Protein AF-A0A661TE90-F1 (afdb_monomer_lite)

Secondary structure (DSSP, 8-state):
-----S------S-S-----EEEEE--TTTT-SS-HHHHHHHHHHTT-SEEEE--BT--HHHHHHHHH---SSSEEEE--B-

Foldseek 3Di:
DDDDDDDDPCPPDDPDPDAAEEEEAEAPVAPHDHQLVVVLVVCVVVRHQEYEYAHEPDQVSVVVDVVVDRDPDYHYDYHYDD

Structure (mmCIF, N/CA/C/O backbone):
data_AF-A0A661TE90-F1
#
_entry.id   AF-A0A661TE90-F1
#
loop_
_atom_site.group_PDB
_atom_site.id
_atom_site.type_symbol
_atom_site.label_atom_id
_atom_site.label_alt_id
_atom_site.label_comp_id
_atom_site.label_asym_id
_atom_site.label_entity_id
_atom_site.label_seq_id
_atom_site.pdbx_PDB_ins_code
_atom_site.Cartn_x
_atom_site.Cartn_y
_atom_site.Cartn_z
_atom_site.occupancy
_atom_site.B_iso_or_equiv
_atom_site.auth_seq_id
_atom_site.auth_comp_id
_atom_site.auth_asym_id
_atom_site.auth_atom_id
_atom_site.pdbx_PDB_model_num
ATOM 1 N N . MET A 1 1 ? -31.408 -13.614 46.308 1.00 48.81 1 MET A N 1
ATOM 2 C CA . MET A 1 1 ? -29.985 -13.867 45.996 1.00 48.81 1 MET A CA 1
ATOM 3 C C . MET A 1 1 ? -29.837 -13.851 44.487 1.00 48.81 1 MET A C 1
ATOM 5 O O . MET A 1 1 ? -30.424 -14.693 43.825 1.00 48.81 1 MET A O 1
ATOM 9 N N . GLN A 1 2 ? -29.175 -12.829 43.949 1.00 40.28 2 GLN A N 1
ATOM 10 C CA . GLN A 1 2 ? -28.852 -12.740 42.525 1.00 40.28 2 GLN A CA 1
ATOM 11 C C . GLN A 1 2 ? -27.713 -13.723 42.246 1.00 40.28 2 GLN A C 1
ATOM 13 O O . GLN A 1 2 ? -26.715 -13.688 42.961 1.00 40.28 2 GLN A O 1
ATOM 18 N N . ASN A 1 3 ? -27.856 -14.589 41.245 1.00 43.00 3 ASN A N 1
ATOM 19 C CA . ASN A 1 3 ? -26.738 -15.372 40.733 1.00 43.00 3 ASN A CA 1
ATOM 20 C C . ASN A 1 3 ? -26.384 -14.824 39.350 1.00 43.00 3 ASN A C 1
ATOM 22 O O . ASN A 1 3 ? -27.019 -15.158 38.352 1.00 43.00 3 ASN A O 1
ATOM 26 N N . GLN A 1 4 ? -25.426 -13.900 39.338 1.00 48.75 4 GLN A N 1
ATOM 27 C CA . GLN A 1 4 ? -24.724 -13.482 38.133 1.00 48.75 4 GLN A CA 1
ATOM 28 C C . GLN A 1 4 ? -23.679 -14.544 37.788 1.00 48.75 4 GLN A C 1
ATOM 30 O O . GLN A 1 4 ? -23.011 -15.068 38.677 1.00 48.75 4 G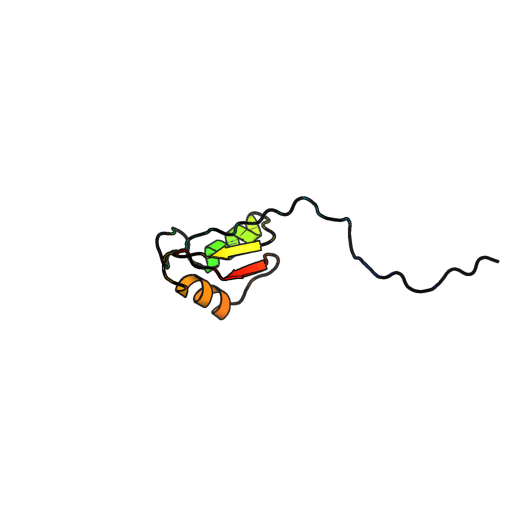LN A O 1
ATOM 35 N N . GLY A 1 5 ? -23.501 -14.805 36.496 1.00 41.81 5 GLY A N 1
ATOM 36 C CA . GLY A 1 5 ? -22.303 -15.463 35.991 1.00 41.81 5 GLY A CA 1
ATOM 37 C C . GLY A 1 5 ? -22.594 -16.564 34.987 1.00 41.81 5 GLY A C 1
ATOM 38 O O . GLY A 1 5 ? -22.870 -17.700 35.368 1.00 41.81 5 GLY A O 1
ATOM 39 N N . ARG A 1 6 ? -22.429 -16.237 33.701 1.00 48.16 6 ARG A N 1
ATOM 40 C CA . ARG A 1 6 ? -21.473 -16.930 32.824 1.00 48.16 6 ARG A CA 1
ATOM 41 C C . ARG A 1 6 ? -21.460 -16.308 31.430 1.00 48.16 6 ARG A C 1
ATOM 43 O O . ARG A 1 6 ? -22.419 -16.443 30.678 1.00 48.16 6 ARG A O 1
ATOM 50 N N . GLY A 1 7 ? -20.300 -15.752 31.090 1.00 40.50 7 GLY A N 1
ATOM 51 C CA . GLY A 1 7 ? -19.795 -15.741 29.724 1.00 40.50 7 GLY A CA 1
ATOM 52 C C . GLY A 1 7 ? -20.014 -14.445 28.970 1.00 40.50 7 GLY A C 1
ATOM 53 O O . GLY A 1 7 ? -20.663 -14.453 27.926 1.00 40.50 7 GLY A O 1
ATOM 54 N N . ASP A 1 8 ? -19.414 -13.369 29.470 1.00 41.22 8 ASP A N 1
ATOM 55 C CA . ASP A 1 8 ? -19.023 -12.226 28.656 1.00 41.22 8 ASP A CA 1
ATOM 56 C C . ASP A 1 8 ? -18.252 -12.752 27.436 1.00 41.22 8 ASP A C 1
ATOM 58 O O . ASP A 1 8 ? -17.098 -13.170 27.524 1.00 41.22 8 ASP A O 1
ATOM 62 N N . ARG A 1 9 ? -18.913 -12.802 26.276 1.00 53.56 9 ARG A N 1
ATOM 63 C CA . ARG A 1 9 ? -18.189 -12.845 25.009 1.00 53.56 9 ARG A CA 1
ATOM 64 C C . ARG A 1 9 ? -17.529 -11.480 24.899 1.00 53.56 9 ARG A C 1
ATOM 66 O O . ARG A 1 9 ? -18.230 -10.501 24.655 1.00 53.56 9 ARG A O 1
ATOM 73 N N . GLU A 1 10 ? -16.218 -11.417 25.116 1.00 49.41 10 GLU A N 1
ATOM 74 C CA . GLU A 1 10 ? -15.403 -10.229 24.859 1.00 49.41 10 GLU A CA 1
ATOM 75 C C . GLU A 1 10 ? -15.451 -9.882 23.361 1.00 49.41 10 GLU A C 1
ATOM 77 O O . GLU A 1 10 ? -14.547 -10.169 22.583 1.00 49.41 10 GLU A O 1
ATOM 82 N N . GLY A 1 11 ? -16.547 -9.257 22.933 1.00 46.97 11 GLY A N 1
ATOM 83 C CA . GLY A 1 11 ? -16.546 -8.348 21.801 1.00 46.97 11 GLY A CA 1
ATOM 84 C C . GLY A 1 11 ? -15.816 -7.091 22.255 1.00 46.97 11 GLY A C 1
ATOM 85 O O . GLY A 1 11 ? -16.429 -6.175 22.799 1.00 46.97 11 GLY A O 1
ATOM 86 N N . SER A 1 12 ? -14.491 -7.090 22.131 1.00 49.41 12 SER A N 1
ATOM 87 C CA . SER A 1 12 ? -13.631 -6.018 22.621 1.00 49.41 12 SER A CA 1
ATOM 88 C C . SER A 1 12 ? -13.761 -4.753 21.762 1.00 49.41 12 SER A C 1
ATOM 90 O O . SER A 1 12 ? -13.053 -4.544 20.781 1.00 49.41 12 SER A O 1
ATOM 92 N N . GLY A 1 13 ? -14.658 -3.861 22.185 1.00 50.62 13 GLY A N 1
ATOM 93 C CA . GLY A 1 13 ? -14.579 -2.426 21.904 1.00 50.62 13 GLY A CA 1
ATOM 94 C C . GLY A 1 13 ? -15.760 -1.822 21.130 1.00 50.62 13 GLY A C 1
ATOM 95 O O . GLY A 1 13 ? -16.490 -2.535 20.442 1.00 50.62 13 GLY A O 1
ATOM 96 N N . PRO A 1 14 ? -15.970 -0.492 21.236 1.00 54.31 14 PRO A N 1
ATOM 97 C CA . PRO A 1 14 ? -17.071 0.201 20.573 1.00 54.31 14 PRO A CA 1
ATOM 98 C C . PRO A 1 14 ? -16.963 0.045 19.055 1.00 54.31 14 PRO A C 1
ATOM 100 O O . PRO A 1 14 ? -15.885 0.218 18.483 1.00 54.31 14 PRO A O 1
ATOM 103 N N . LEU A 1 15 ? -18.086 -0.256 18.407 1.00 55.28 15 LEU A N 1
ATOM 104 C CA . LEU A 1 15 ? -18.200 -0.361 16.956 1.00 55.28 15 LEU A CA 1
ATOM 105 C C . LEU A 1 15 ? -17.741 0.946 16.277 1.00 55.28 15 LEU A C 1
ATOM 107 O O . LEU A 1 15 ? -18.371 1.991 16.399 1.00 55.28 15 LEU A O 1
ATOM 111 N N . ASP A 1 16 ? -16.602 0.823 15.599 1.00 57.44 16 ASP A N 1
ATOM 112 C CA . ASP A 1 16 ? -16.076 1.590 14.467 1.00 57.44 16 ASP A CA 1
ATOM 113 C C . ASP A 1 16 ? -16.105 3.133 14.535 1.00 57.44 16 ASP A C 1
ATOM 115 O O . ASP A 1 16 ? -16.978 3.813 13.997 1.00 57.44 16 ASP A O 1
ATOM 119 N N . LYS A 1 17 ? -15.024 3.717 15.076 1.00 61.34 17 LYS A N 1
ATOM 120 C CA . LYS A 1 17 ? -14.544 5.020 14.582 1.00 61.34 17 LYS A CA 1
ATOM 121 C C . LYS A 1 17 ? -14.274 4.847 13.086 1.00 61.34 17 LYS A C 1
ATOM 123 O O . LYS A 1 17 ? -13.382 4.067 12.787 1.00 61.34 17 LYS A O 1
ATOM 128 N N . LYS A 1 18 ? -14.993 5.543 12.189 1.00 61.50 18 LYS A N 1
ATOM 129 C CA . LYS A 1 18 ? -14.785 5.532 10.720 1.00 61.50 18 LYS A CA 1
ATOM 130 C C . LYS A 1 18 ? -13.321 5.247 10.358 1.00 61.50 18 LYS A C 1
ATOM 132 O O . LYS A 1 18 ? -12.473 6.139 10.436 1.00 61.50 18 LYS A O 1
ATOM 137 N N . ARG A 1 19 ? -13.026 4.002 9.989 1.00 81.00 19 ARG A N 1
ATOM 138 C CA . ARG A 1 19 ? -11.684 3.593 9.589 1.00 81.00 19 ARG A CA 1
ATOM 139 C C . ARG A 1 19 ? -11.510 3.875 8.106 1.00 81.00 19 ARG A C 1
ATOM 141 O O . ARG A 1 19 ? -12.252 3.351 7.284 1.00 81.00 19 ARG A O 1
ATOM 148 N N . ARG A 1 20 ? -10.558 4.747 7.773 1.00 94.69 20 AR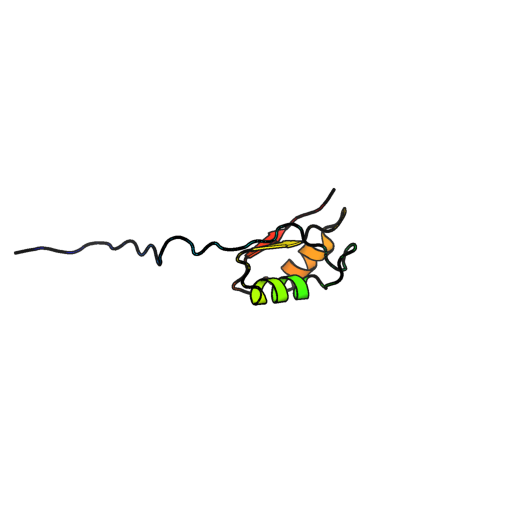G A N 1
ATOM 149 C CA . ARG A 1 20 ? -10.218 5.055 6.380 1.00 94.69 20 ARG A CA 1
ATOM 150 C C . ARG A 1 20 ? -9.411 3.902 5.793 1.00 94.69 20 ARG A C 1
ATOM 152 O O . ARG A 1 20 ? -8.602 3.299 6.498 1.00 94.69 20 ARG A O 1
ATOM 159 N N . ILE A 1 21 ? -9.652 3.617 4.525 1.00 96.50 21 ILE A N 1
ATOM 160 C CA . ILE A 1 21 ? -8.897 2.655 3.725 1.00 96.50 21 ILE A CA 1
ATOM 161 C C . ILE A 1 21 ? -8.549 3.319 2.399 1.00 96.50 21 ILE A C 1
ATOM 163 O O . ILE A 1 21 ? -9.287 4.205 1.964 1.00 96.50 21 ILE A O 1
ATOM 167 N N . ASP A 1 22 ? -7.466 2.872 1.780 1.00 97.44 22 ASP A N 1
ATOM 168 C CA . ASP A 1 22 ? -7.096 3.269 0.426 1.00 97.44 22 ASP A CA 1
ATOM 169 C C . ASP A 1 22 ? -6.774 2.018 -0.389 1.00 97.44 22 ASP A C 1
ATOM 171 O O . ASP A 1 22 ? -5.884 1.254 -0.034 1.00 97.44 22 ASP A O 1
ATOM 175 N N . LEU A 1 23 ? -7.567 1.738 -1.415 1.00 97.94 23 LEU A N 1
ATOM 176 C CA . LEU A 1 23 ? -7.478 0.484 -2.166 1.00 97.94 23 LEU A CA 1
ATOM 177 C C . LEU A 1 23 ? -7.020 0.697 -3.607 1.00 97.94 23 LEU A C 1
ATOM 179 O O . LEU A 1 23 ? -7.157 -0.220 -4.409 1.00 97.94 23 LEU A O 1
ATOM 183 N N . HIS A 1 24 ? -6.514 1.888 -3.926 1.00 98.44 24 HIS A N 1
ATOM 184 C CA . HIS A 1 24 ? -6.024 2.223 -5.257 1.00 98.44 24 HIS A CA 1
ATOM 185 C C . HIS A 1 24 ? -4.755 3.064 -5.119 1.00 98.44 24 HIS A C 1
ATOM 187 O O . HIS A 1 24 ? -4.800 4.292 -5.147 1.00 98.44 24 HIS A O 1
ATOM 193 N N . VAL A 1 25 ? -3.618 2.396 -4.919 1.00 98.44 25 VAL A N 1
ATOM 194 C CA . VAL A 1 25 ? -2.312 3.045 -4.734 1.00 98.44 25 VAL A CA 1
ATOM 195 C C . VAL A 1 25 ? -1.289 2.399 -5.649 1.00 98.44 25 VAL A C 1
ATOM 197 O O . VAL A 1 25 ? -1.187 1.175 -5.704 1.00 98.44 25 VAL A O 1
ATOM 200 N N . HIS A 1 26 ? -0.522 3.220 -6.360 1.00 98.75 26 HIS A N 1
ATOM 201 C CA . HIS A 1 26 ? 0.526 2.746 -7.258 1.00 98.75 26 HIS A CA 1
ATOM 202 C C . HIS A 1 26 ? 1.876 2.918 -6.580 1.00 98.75 26 HIS A C 1
ATOM 204 O O . HIS A 1 26 ? 2.118 3.901 -5.871 1.00 98.75 26 HIS A O 1
ATOM 210 N N . SER A 1 27 ? 2.750 1.946 -6.794 1.00 98.69 27 SER A N 1
ATOM 211 C CA . SER A 1 27 ? 4.120 1.935 -6.312 1.00 98.69 27 SER A CA 1
ATOM 212 C C . SER A 1 27 ? 5.098 2.252 -7.438 1.00 98.69 27 SER A C 1
ATOM 214 O O . SER A 1 27 ? 4.733 2.345 -8.610 1.00 98.69 27 SER A O 1
ATOM 216 N N . THR A 1 28 ? 6.376 2.367 -7.096 1.00 98.69 28 THR A N 1
ATOM 217 C CA . THR A 1 28 ? 7.465 2.463 -8.080 1.00 98.69 28 THR A CA 1
ATOM 218 C C . THR A 1 28 ? 7.620 1.214 -8.961 1.00 98.69 28 THR A C 1
ATOM 220 O O . THR A 1 28 ? 8.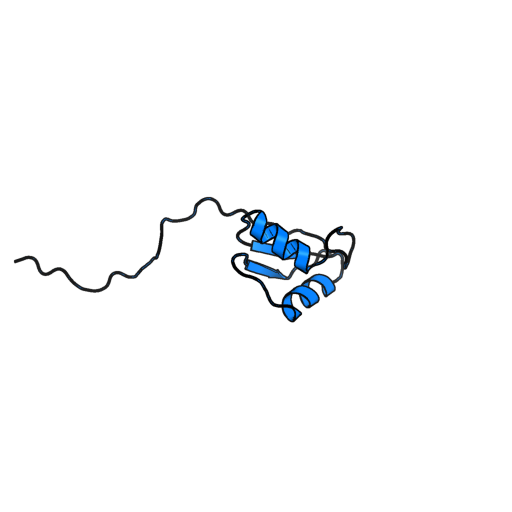440 1.223 -9.878 1.00 98.69 28 THR A O 1
ATOM 223 N N . ALA A 1 29 ? 6.870 0.130 -8.716 1.00 98.38 29 ALA A N 1
ATOM 224 C CA . ALA A 1 29 ? 6.796 -1.002 -9.640 1.00 98.38 29 ALA A CA 1
ATOM 225 C C . ALA A 1 29 ? 5.950 -0.704 -10.897 1.00 98.38 29 ALA A C 1
ATOM 227 O O . ALA A 1 29 ? 6.071 -1.434 -11.881 1.00 98.38 29 ALA A O 1
ATOM 228 N N . SER A 1 30 ? 5.149 0.368 -10.883 1.00 98.00 30 SER A N 1
ATOM 229 C CA . SER A 1 30 ? 4.484 0.930 -12.063 1.00 98.00 30 SER A CA 1
ATOM 230 C C . SER A 1 30 ? 4.806 2.425 -12.221 1.00 98.00 30 SER A C 1
ATOM 232 O O . SER A 1 30 ? 5.947 2.767 -12.531 1.00 98.00 30 SER A O 1
ATOM 234 N N . ASP A 1 31 ? 3.837 3.320 -12.028 1.00 98.00 31 ASP A N 1
ATOM 235 C CA . ASP A 1 31 ? 3.968 4.775 -12.199 1.00 98.00 31 ASP A CA 1
ATOM 236 C C . ASP A 1 31 ? 3.843 5.572 -10.884 1.00 98.00 31 ASP A C 1
ATOM 238 O O . ASP A 1 31 ? 3.848 6.807 -10.889 1.00 98.00 31 ASP A O 1
ATOM 242 N N . GLY A 1 32 ? 3.778 4.877 -9.747 1.00 98.06 32 GLY A N 1
ATOM 243 C CA . GLY A 1 32 ? 3.774 5.479 -8.421 1.00 98.06 32 GLY A CA 1
ATOM 244 C C . GLY A 1 32 ? 5.116 6.096 -8.022 1.00 98.06 32 GLY A C 1
ATOM 245 O O . GLY A 1 32 ? 6.167 5.849 -8.612 1.00 98.06 32 GLY A O 1
ATOM 246 N N . THR A 1 33 ? 5.090 6.908 -6.966 1.00 98.38 33 THR A N 1
ATOM 247 C CA . THR A 1 33 ? 6.259 7.682 -6.506 1.00 98.38 33 THR A CA 1
ATOM 248 C C . THR A 1 33 ? 6.918 7.144 -5.239 1.00 98.38 33 THR A C 1
ATOM 250 O O . THR A 1 33 ? 7.952 7.669 -4.832 1.00 98.38 33 THR A O 1
ATOM 253 N N . MET A 1 34 ? 6.330 6.127 -4.608 1.00 98.56 34 MET A N 1
ATOM 254 C CA . MET A 1 34 ? 6.801 5.540 -3.353 1.00 98.56 34 MET A CA 1
ATOM 255 C C . MET A 1 34 ? 7.105 4.057 -3.542 1.00 98.56 34 MET A C 1
ATOM 257 O O . MET A 1 34 ? 6.373 3.351 -4.245 1.00 98.56 34 MET A O 1
ATOM 261 N N . GLU A 1 35 ? 8.163 3.569 -2.897 1.00 98.31 35 GLU A N 1
ATOM 262 C CA . GLU A 1 35 ? 8.437 2.137 -2.857 1.00 98.31 35 GLU A CA 1
ATOM 263 C C . GLU A 1 35 ? 7.288 1.391 -2.154 1.00 98.31 35 GLU A C 1
ATOM 265 O O . GLU A 1 35 ? 6.649 1.936 -1.247 1.00 98.31 35 GLU A O 1
ATOM 270 N N . PRO A 1 36 ? 7.034 0.114 -2.501 1.00 97.62 36 PRO A N 1
ATOM 271 C CA . PRO A 1 36 ? 5.926 -0.649 -1.932 1.00 97.62 36 PRO A CA 1
ATOM 272 C C . PRO A 1 36 ? 5.875 -0.643 -0.398 1.00 97.62 36 PRO A C 1
ATOM 274 O O . PRO A 1 36 ? 4.801 -0.518 0.181 1.00 97.62 36 PRO A O 1
ATOM 277 N N . LEU A 1 37 ? 7.027 -0.730 0.276 1.00 96.25 37 LEU A N 1
ATOM 278 C CA . LEU A 1 37 ? 7.092 -0.680 1.741 1.00 96.25 37 LEU A CA 1
ATOM 279 C C . LEU A 1 37 ? 6.826 0.712 2.314 1.00 96.25 37 LEU A C 1
ATOM 281 O O . LEU A 1 37 ? 6.145 0.821 3.334 1.00 96.25 37 LEU A O 1
ATOM 285 N N . GLU A 1 38 ? 7.289 1.767 1.643 1.00 97.44 38 GLU A N 1
ATOM 286 C CA . GLU A 1 38 ? 7.033 3.148 2.058 1.00 97.44 38 GLU A CA 1
ATOM 287 C C . GLU A 1 38 ? 5.530 3.451 2.021 1.00 97.44 38 GLU A C 1
ATOM 289 O O . GLU A 1 38 ? 5.017 4.152 2.894 1.00 97.44 38 GLU A O 1
ATOM 294 N N . ILE A 1 39 ? 4.795 2.876 1.059 1.00 97.94 39 ILE A N 1
ATOM 295 C CA . ILE A 1 39 ? 3.328 2.970 0.994 1.00 97.94 39 ILE A CA 1
ATOM 296 C C . ILE A 1 39 ? 2.690 2.365 2.245 1.00 97.94 39 ILE A C 1
ATOM 298 O O . ILE A 1 39 ? 1.774 2.962 2.820 1.00 97.94 39 ILE A O 1
ATOM 302 N N . ILE A 1 40 ? 3.160 1.199 2.699 1.00 96.81 40 ILE A N 1
ATOM 303 C CA . ILE A 1 40 ? 2.603 0.553 3.893 1.00 96.81 40 ILE A CA 1
ATOM 304 C C . ILE A 1 40 ? 2.903 1.377 5.148 1.00 96.81 40 ILE A C 1
ATOM 306 O O . ILE A 1 40 ? 2.003 1.619 5.958 1.00 96.81 40 ILE A O 1
ATOM 310 N N . GLU A 1 41 ? 4.138 1.853 5.296 1.00 95.50 41 GLU A N 1
ATOM 311 C CA . GLU A 1 41 ? 4.554 2.695 6.421 1.00 95.50 41 GLU A CA 1
ATOM 312 C C . GLU A 1 41 ? 3.764 4.008 6.467 1.00 95.50 41 GLU A C 1
ATOM 314 O O . GLU A 1 41 ? 3.220 4.378 7.514 1.00 95.50 41 GLU A O 1
ATOM 319 N N . ALA A 1 42 ? 3.613 4.678 5.323 1.00 96.38 42 ALA A N 1
ATOM 320 C CA . ALA A 1 42 ? 2.824 5.898 5.214 1.00 96.38 42 ALA A CA 1
ATOM 321 C C . ALA A 1 42 ? 1.337 5.651 5.492 1.00 96.38 42 ALA A C 1
ATOM 323 O O . ALA A 1 42 ? 0.696 6.459 6.165 1.00 96.38 42 ALA A O 1
ATOM 324 N N . SER A 1 43 ? 0.793 4.514 5.056 1.00 96.19 43 SER A N 1
ATOM 325 C CA . SER A 1 43 ? -0.592 4.119 5.337 1.00 96.19 43 SER A CA 1
ATOM 326 C C . SER A 1 43 ? -0.834 3.906 6.830 1.00 96.19 43 SER A C 1
ATOM 328 O O . SER A 1 43 ? -1.831 4.388 7.378 1.00 96.19 43 SER A O 1
ATOM 330 N N . ALA A 1 44 ? 0.098 3.236 7.512 1.00 93.75 44 ALA A N 1
ATOM 331 C CA . ALA A 1 44 ? 0.060 3.072 8.960 1.00 93.75 44 ALA A CA 1
ATOM 332 C C . ALA A 1 44 ? 0.158 4.429 9.680 1.00 93.75 44 ALA A C 1
ATOM 334 O O . ALA A 1 44 ? -0.650 4.712 10.568 1.00 93.75 44 ALA A O 1
ATOM 335 N N . ALA A 1 45 ? 1.082 5.301 9.258 1.00 93.94 45 ALA A N 1
ATOM 336 C CA . ALA A 1 45 ? 1.251 6.644 9.815 1.00 93.94 45 ALA A CA 1
ATOM 337 C C . ALA A 1 45 ? 0.022 7.548 9.587 1.00 93.94 45 ALA A C 1
ATOM 339 O O . ALA A 1 45 ? -0.349 8.330 10.463 1.00 93.94 45 ALA A O 1
ATOM 340 N N . ALA A 1 46 ? -0.662 7.402 8.449 1.00 94.38 46 ALA A N 1
ATOM 341 C CA . ALA A 1 46 ? -1.908 8.101 8.128 1.00 94.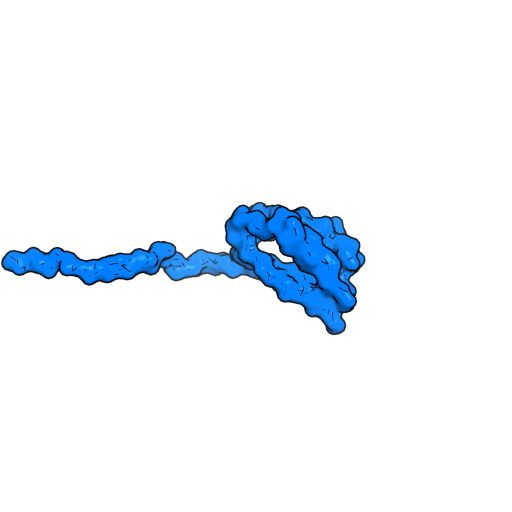38 46 ALA A CA 1
ATOM 342 C C . ALA A 1 46 ? -3.134 7.564 8.900 1.00 94.38 46 ALA A C 1
ATOM 344 O O . ALA A 1 46 ? -4.238 8.129 8.810 1.00 94.38 46 ALA A O 1
ATOM 345 N N . GLY A 1 47 ? -2.959 6.479 9.663 1.00 92.75 47 GLY A N 1
ATOM 346 C CA . GLY A 1 47 ? -4.017 5.822 10.423 1.00 92.75 47 GLY A CA 1
ATOM 347 C C . GLY A 1 47 ? -5.024 5.089 9.537 1.00 92.75 47 GLY A C 1
ATOM 348 O O . GLY A 1 47 ? -6.199 4.993 9.908 1.00 92.75 47 GLY A O 1
ATOM 349 N N . LEU A 1 48 ? -4.600 4.615 8.359 1.00 94.62 48 LEU A N 1
ATOM 350 C CA . LEU A 1 48 ? -5.428 3.745 7.533 1.00 94.62 48 LEU A CA 1
ATOM 351 C C . LEU A 1 48 ? -5.579 2.384 8.209 1.00 94.62 48 LEU A C 1
ATOM 353 O O . LEU A 1 48 ? -4.646 1.835 8.794 1.00 94.62 48 LEU A O 1
ATOM 357 N N . ALA A 1 49 ? -6.777 1.820 8.118 1.00 94.00 49 ALA A N 1
ATOM 358 C CA . ALA A 1 49 ? -7.021 0.465 8.590 1.00 94.00 49 ALA A CA 1
ATOM 359 C C . ALA A 1 49 ? -6.618 -0.593 7.566 1.00 94.00 49 ALA A C 1
ATOM 361 O O . ALA A 1 49 ? -6.343 -1.730 7.952 1.00 94.00 49 ALA A O 1
ATOM 362 N N . ALA A 1 50 ? -6.611 -0.233 6.284 1.00 95.44 50 ALA A N 1
ATOM 363 C CA . ALA A 1 50 ? -6.165 -1.095 5.209 1.00 95.44 50 ALA A CA 1
ATOM 364 C C . ALA A 1 50 ? -5.618 -0.279 4.038 1.00 95.44 50 ALA A C 1
ATOM 366 O O . ALA A 1 50 ? -6.092 0.836 3.797 1.00 95.44 50 ALA A O 1
ATOM 367 N N . VAL A 1 51 ? -4.673 -0.872 3.314 1.00 97.75 51 VAL A N 1
ATOM 368 C CA . VAL A 1 51 ? -4.161 -0.364 2.043 1.00 97.75 51 VAL A CA 1
ATOM 369 C C . VAL A 1 51 ? -4.045 -1.489 1.009 1.00 97.75 51 VAL A C 1
ATOM 371 O O . VAL A 1 51 ? -3.827 -2.646 1.383 1.00 97.75 51 VAL A O 1
ATOM 374 N N . SER A 1 52 ? -4.193 -1.160 -0.274 1.00 98.50 52 SER A N 1
ATOM 375 C CA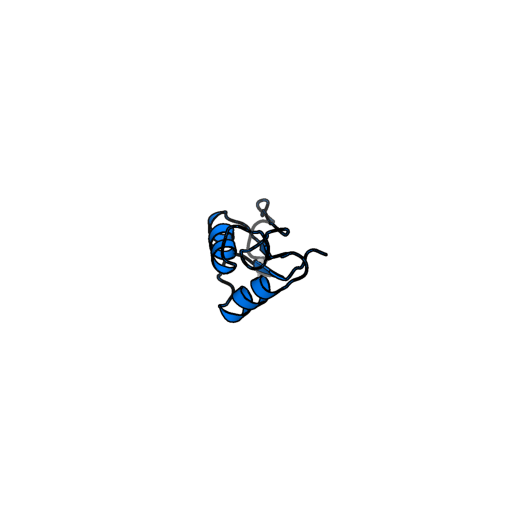 . SER A 1 52 ? -3.845 -2.040 -1.392 1.00 98.50 52 SER A CA 1
ATOM 376 C C . SER A 1 52 ? -2.887 -1.355 -2.357 1.00 98.50 52 SER A C 1
ATOM 378 O O . SER A 1 52 ? -3.013 -0.156 -2.590 1.00 98.50 52 SER A O 1
ATOM 380 N N . ILE A 1 53 ? -1.947 -2.127 -2.904 1.00 98.69 53 ILE A N 1
ATOM 381 C CA . ILE A 1 53 ? -1.155 -1.719 -4.066 1.00 98.69 53 ILE A CA 1
ATOM 382 C C . ILE A 1 53 ? -1.828 -2.313 -5.305 1.00 98.69 53 ILE A C 1
ATOM 384 O O . ILE A 1 53 ? -2.095 -3.515 -5.331 1.00 98.69 53 ILE A O 1
ATOM 388 N N . THR A 1 54 ? -2.113 -1.469 -6.293 1.00 98.69 54 THR A N 1
ATOM 389 C CA . THR A 1 54 ? -2.827 -1.783 -7.540 1.00 98.69 54 THR A CA 1
ATOM 390 C C . THR A 1 54 ? -2.038 -1.263 -8.735 1.00 98.69 54 THR A C 1
ATOM 392 O O . THR A 1 54 ? -2.524 -0.435 -9.493 1.00 98.69 54 THR A O 1
ATOM 395 N N . ASP A 1 55 ? -0.792 -1.704 -8.865 1.00 98.75 55 ASP A N 1
ATOM 396 C CA . ASP A 1 55 ? 0.067 -1.300 -9.976 1.00 98.75 55 ASP A CA 1
ATOM 397 C C . ASP A 1 55 ? -0.546 -1.675 -11.344 1.00 98.75 55 ASP A C 1
ATOM 399 O O . ASP A 1 55 ? -1.271 -2.670 -11.462 1.00 98.75 55 ASP A O 1
ATOM 403 N N . HIS A 1 56 ? -0.246 -0.880 -12.377 1.00 98.62 56 HIS A N 1
ATOM 404 C CA . HIS A 1 56 ? -0.712 -1.122 -13.746 1.00 98.62 56 HIS A CA 1
ATOM 405 C C . HIS A 1 56 ? -0.121 -2.410 -14.332 1.00 98.62 56 HIS A C 1
ATOM 407 O O . HIS A 1 56 ? 1.098 -2.526 -14.475 1.00 98.62 56 HIS A O 1
ATOM 413 N N . ASP A 1 57 ? -0.991 -3.354 -14.704 1.00 98.25 57 ASP A N 1
ATOM 414 C CA . ASP A 1 57 ? -0.677 -4.618 -15.385 1.00 98.25 57 ASP A CA 1
ATOM 415 C C . ASP A 1 57 ? 0.377 -5.499 -14.681 1.00 98.25 57 ASP A C 1
ATOM 417 O O . ASP A 1 57 ? 0.944 -6.416 -15.287 1.00 98.25 57 ASP A O 1
ATOM 421 N N . CYS A 1 58 ? 0.663 -5.244 -13.401 1.00 98.12 58 CYS A N 1
ATOM 422 C CA . CYS A 1 58 ? 1.769 -5.872 -12.685 1.00 98.12 58 CYS A CA 1
ATOM 423 C C . CYS A 1 58 ? 1.456 -6.069 -11.189 1.00 98.12 58 CYS A C 1
ATOM 425 O O . CYS A 1 58 ? 0.532 -5.475 -10.634 1.00 98.12 58 CYS A O 1
ATOM 427 N N . VAL A 1 59 ? 2.188 -6.972 -10.527 1.00 98.56 59 VAL A N 1
ATOM 428 C CA . VAL A 1 59 ? 1.980 -7.318 -9.098 1.00 98.56 59 VAL A CA 1
ATOM 429 C C . VAL A 1 59 ? 3.281 -7.340 -8.295 1.00 98.56 59 VAL A C 1
ATOM 431 O O . VAL A 1 59 ? 3.302 -7.740 -7.129 1.00 98.56 59 VAL A O 1
ATOM 434 N N . GLU A 1 60 ? 4.382 -6.898 -8.894 1.00 98.62 60 GLU A N 1
ATOM 435 C CA . GLU A 1 60 ? 5.719 -6.860 -8.313 1.00 98.62 60 GLU A CA 1
ATOM 436 C C . GLU A 1 60 ? 5.729 -6.054 -7.009 1.00 98.62 60 GLU A C 1
ATOM 438 O O . GLU A 1 60 ? 6.350 -6.482 -6.032 1.00 98.62 60 GLU A O 1
ATOM 443 N N . GLY A 1 61 ? 4.984 -4.942 -6.948 1.00 98.12 61 GLY A N 1
ATOM 444 C CA . GLY A 1 61 ? 4.815 -4.158 -5.725 1.00 98.12 61 GLY A CA 1
ATOM 445 C C . GLY A 1 61 ? 4.171 -4.962 -4.592 1.00 98.12 61 GLY A C 1
ATOM 446 O O . GLY A 1 61 ? 4.673 -4.969 -3.465 1.00 98.12 61 GLY A O 1
ATOM 447 N N . CYS A 1 62 ? 3.120 -5.731 -4.894 1.00 98.31 62 CYS A N 1
ATOM 448 C CA . CYS A 1 62 ? 2.482 -6.626 -3.927 1.00 98.31 62 CYS A CA 1
ATOM 449 C C . CYS A 1 62 ? 3.432 -7.723 -3.425 1.00 98.31 62 CYS A C 1
ATOM 451 O O . CYS A 1 62 ? 3.471 -7.993 -2.222 1.00 98.31 62 CYS A O 1
ATOM 453 N N . ILE A 1 63 ? 4.208 -8.340 -4.322 1.00 98.31 63 ILE A N 1
ATOM 454 C CA . ILE A 1 63 ? 5.179 -9.387 -3.967 1.00 98.31 63 ILE A CA 1
ATOM 455 C C . ILE A 1 63 ? 6.230 -8.830 -3.001 1.00 98.31 63 ILE A C 1
ATOM 457 O O . ILE A 1 63 ? 6.456 -9.430 -1.950 1.00 98.31 63 ILE A O 1
ATOM 461 N N . ARG A 1 64 ? 6.789 -7.643 -3.287 1.00 97.62 64 ARG A N 1
ATOM 462 C CA . ARG A 1 64 ? 7.788 -6.995 -2.417 1.00 97.62 64 ARG A CA 1
ATOM 463 C C . ARG A 1 64 ? 7.273 -6.780 -0.991 1.00 97.62 64 ARG A C 1
ATOM 465 O O . ARG A 1 64 ? 8.019 -7.008 -0.037 1.00 97.62 64 ARG A O 1
ATOM 472 N N . VAL A 1 65 ? 6.007 -6.383 -0.827 1.00 97.06 65 VAL A N 1
ATOM 473 C CA . VAL A 1 65 ? 5.386 -6.221 0.502 1.00 97.06 65 VAL A CA 1
ATOM 474 C C . VAL A 1 65 ? 5.241 -7.565 1.215 1.00 97.06 65 VAL A C 1
ATOM 476 O O . VAL A 1 65 ? 5.573 -7.674 2.394 1.00 97.06 65 VAL A O 1
ATOM 479 N N . ILE A 1 66 ? 4.768 -8.600 0.517 1.00 96.19 66 ILE A N 1
ATOM 480 C CA . ILE A 1 66 ? 4.558 -9.929 1.110 1.00 96.19 66 ILE A CA 1
ATOM 481 C C . ILE A 1 66 ? 5.883 -10.537 1.579 1.00 96.19 66 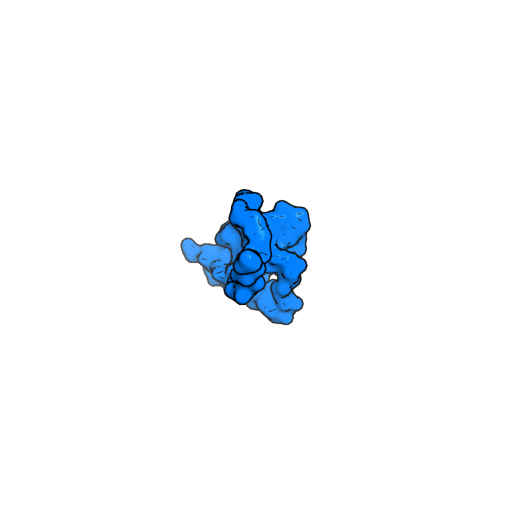ILE A C 1
ATOM 483 O O . ILE A 1 66 ? 5.955 -11.040 2.699 1.00 96.19 66 ILE A O 1
ATOM 487 N N . GLU A 1 67 ? 6.928 -10.466 0.753 1.00 96.62 67 GLU A N 1
ATOM 488 C CA . GLU A 1 67 ? 8.257 -11.005 1.071 1.00 96.62 67 GLU A CA 1
ATOM 489 C C . GLU A 1 67 ? 8.914 -10.285 2.253 1.00 96.62 67 GLU A C 1
ATOM 491 O O . GLU A 1 67 ? 9.592 -10.910 3.068 1.00 96.62 67 GLU A O 1
ATOM 496 N N . SER A 1 68 ? 8.678 -8.979 2.369 1.00 93.69 68 SER A N 1
ATOM 497 C CA . SER A 1 68 ? 9.207 -8.148 3.454 1.00 93.69 68 SER A CA 1
ATOM 498 C C . SER A 1 68 ? 8.418 -8.284 4.762 1.00 93.69 68 SER A C 1
ATOM 500 O O . SER A 1 68 ? 8.920 -7.945 5.834 1.00 93.69 68 SER A O 1
ATOM 502 N N . GLY A 1 69 ? 7.190 -8.804 4.686 1.00 89.62 69 GLY A N 1
ATOM 503 C CA . GLY A 1 69 ? 6.248 -8.883 5.795 1.00 89.62 69 GLY A CA 1
ATOM 504 C C . GLY A 1 69 ? 5.370 -7.635 5.914 1.00 89.62 69 GLY A C 1
ATOM 505 O O . GLY A 1 69 ? 5.787 -6.513 5.638 1.00 89.62 69 GLY A O 1
ATOM 506 N N . ILE A 1 70 ? 4.124 -7.836 6.353 1.00 84.81 70 ILE A N 1
ATOM 507 C CA . ILE A 1 70 ? 3.129 -6.764 6.485 1.00 84.81 70 ILE A CA 1
ATOM 508 C C . ILE A 1 70 ? 3.195 -6.189 7.910 1.00 84.81 70 ILE A C 1
ATOM 510 O O . ILE A 1 70 ? 2.805 -6.886 8.855 1.00 84.81 70 ILE A O 1
ATOM 514 N N . PRO A 1 71 ? 3.663 -4.944 8.109 1.00 75.88 71 PRO A N 1
ATOM 515 C CA . PRO A 1 71 ? 3.689 -4.328 9.429 1.00 75.88 71 PRO A CA 1
ATOM 516 C C . PRO A 1 71 ? 2.273 -4.043 9.954 1.00 75.88 71 PRO A C 1
ATOM 518 O O . PRO A 1 71 ? 1.409 -3.519 9.254 1.00 75.88 71 PRO A O 1
ATOM 521 N N . LEU A 1 72 ? 2.043 -4.349 11.235 1.00 80.12 72 LEU A N 1
ATOM 522 C CA . LEU A 1 72 ? 0.863 -3.884 11.970 1.00 80.12 72 LEU A CA 1
ATOM 523 C C . LEU A 1 72 ? 0.983 -2.375 12.263 1.00 80.12 72 LEU A C 1
ATOM 525 O O . LEU A 1 72 ? 2.098 -1.887 12.445 1.00 80.12 72 LEU A O 1
ATOM 529 N N . PRO A 1 73 ? -0.134 -1.625 12.377 1.00 88.31 73 PRO A N 1
ATOM 530 C CA . PRO A 1 73 ? -1.525 -2.085 12.488 1.00 88.31 73 PRO A CA 1
ATOM 531 C C . PRO A 1 73 ? -2.319 -2.113 11.171 1.00 88.31 73 PRO A C 1
ATOM 533 O O . PRO A 1 73 ? -3.503 -2.463 11.199 1.00 88.31 73 PRO A O 1
ATOM 536 N N . VAL A 1 74 ? -1.719 -1.715 10.045 1.00 92.88 74 VAL A N 1
ATOM 537 C CA . VAL A 1 74 ? -2.428 -1.614 8.764 1.00 92.88 74 VAL A CA 1
ATOM 538 C C . VAL A 1 74 ? -2.615 -2.999 8.143 1.00 92.88 74 VAL A C 1
ATOM 540 O O . VAL A 1 74 ? -1.713 -3.833 8.144 1.00 92.88 74 VAL A O 1
ATOM 543 N N . LYS A 1 75 ? -3.814 -3.278 7.627 1.00 95.00 75 LYS A N 1
ATOM 544 C CA . LYS A 1 75 ? -4.055 -4.487 6.833 1.00 95.00 75 LYS A CA 1
ATOM 545 C C . LYS A 1 75 ? -3.604 -4.258 5.398 1.00 95.00 75 LYS A C 1
ATOM 547 O O . LYS A 1 75 ? -3.834 -3.188 4.846 1.00 95.00 75 LYS A O 1
ATOM 552 N N . PHE A 1 76 ? -3.042 -5.280 4.776 1.00 97.12 76 PHE A N 1
ATOM 553 C CA . PHE A 1 76 ? -2.652 -5.220 3.375 1.00 97.12 76 PHE A CA 1
ATOM 554 C C . PHE A 1 76 ? -3.535 -6.137 2.530 1.00 97.12 76 PHE A C 1
ATOM 556 O O . PHE A 1 76 ? -3.819 -7.268 2.933 1.00 97.12 76 PHE A O 1
ATOM 563 N N . LEU A 1 77 ? -3.989 -5.632 1.385 1.00 97.38 77 LEU A N 1
ATOM 564 C CA . LEU A 1 77 ? -4.685 -6.397 0.356 1.00 97.38 77 LEU A CA 1
ATOM 565 C C . LEU A 1 77 ? -3.888 -6.297 -0.944 1.00 97.38 77 LEU A C 1
ATOM 567 O O . LEU A 1 77 ? -3.441 -5.218 -1.322 1.00 97.38 77 LEU A O 1
ATOM 571 N N . THR A 1 78 ? -3.751 -7.405 -1.655 1.00 97.94 78 THR A N 1
ATOM 572 C CA . THR A 1 78 ? -3.168 -7.403 -2.999 1.00 97.94 78 THR A CA 1
ATOM 573 C C . THR A 1 78 ? -4.189 -6.924 -4.028 1.00 97.94 78 THR A C 1
ATOM 575 O O . THR A 1 78 ? -5.350 -7.335 -3.951 1.00 97.94 78 THR A O 1
ATOM 578 N N . GLY A 1 79 ? -3.753 -6.145 -5.014 1.00 98.19 79 GLY A N 1
ATOM 579 C CA . GLY A 1 79 ? -4.562 -5.725 -6.154 1.00 98.19 79 GLY A CA 1
ATOM 580 C C . GLY A 1 79 ? -3.712 -5.523 -7.411 1.00 98.19 79 GLY A C 1
ATOM 581 O O . GLY A 1 79 ? -2.491 -5.645 -7.373 1.00 98.19 79 GLY A O 1
ATOM 582 N N . VAL A 1 80 ? -4.380 -5.266 -8.533 1.00 98.44 80 VAL A N 1
ATOM 583 C CA . VAL A 1 80 ? -3.780 -4.942 -9.836 1.00 98.44 80 VAL A CA 1
ATOM 584 C C . VAL A 1 80 ? -4.764 -4.054 -10.593 1.00 98.44 80 VAL A C 1
ATOM 586 O O . VAL A 1 80 ? -5.975 -4.287 -10.506 1.00 98.44 80 VAL A O 1
ATOM 589 N N . GLU A 1 81 ? -4.268 -3.042 -11.297 1.00 98.56 81 GLU A N 1
ATOM 590 C CA . GLU A 1 81 ? -5.064 -2.248 -12.237 1.00 98.56 81 GLU A CA 1
ATOM 591 C C . GLU A 1 81 ? -4.868 -2.784 -13.664 1.00 98.56 81 GLU A C 1
ATOM 593 O O . GLU A 1 81 ? -3.735 -3.038 -14.064 1.00 98.56 81 GLU A O 1
ATOM 598 N N . ILE A 1 82 ? -5.970 -2.980 -14.403 1.00 96.31 82 ILE A N 1
ATOM 599 C CA . ILE A 1 82 ? -6.023 -3.555 -15.765 1.00 96.31 82 ILE A CA 1
ATOM 600 C C . ILE A 1 82 ? -6.596 -2.527 -16.741 1.00 96.31 82 ILE A C 1
ATOM 602 O O . ILE A 1 82 ? -7.616 -1.903 -16.363 1.00 96.31 82 ILE A O 1
#

Sequence (82 aa):
MQNQGRGDREGSGPLDKKRRIDLHVHSTASDGTMEPLEIIEASAAAGLAAVSITDHDCVEGCIRVIESGIPLPVKFLTGVEI

pLDDT: mean 85.67, std 19.8, range [40.28, 98.75]

Radius of gyration: 18.29 Å; chains: 1; bounding box: 39×25×62 Å